Protein AF-A0A7Y0KQ76-F1 (afdb_monomer_lite)

pLDDT: mean 86.51, std 8.0, range [61.44, 97.25]

Structure (mmCIF, N/CA/C/O backbone):
data_AF-A0A7Y0KQ76-F1
#
_entry.id   AF-A0A7Y0KQ76-F1
#
loop_
_atom_site.group_PDB
_atom_site.id
_atom_site.type_symbol
_atom_site.label_atom_id
_atom_site.label_alt_id
_atom_site.label_comp_id
_atom_site.label_asym_id
_atom_site.label_entity_id
_atom_site.label_seq_id
_atom_site.pdbx_PDB_ins_code
_atom_site.Cartn_x
_atom_site.Cartn_y
_atom_site.Cartn_z
_atom_site.occupancy
_atom_site.B_iso_or_equiv
_atom_site.auth_seq_id
_atom_site.auth_comp_id
_atom_site.auth_asym_id
_atom_site.auth_atom_id
_atom_site.pdbx_PDB_model_num
ATOM 1 N N . MET A 1 1 ? 12.929 16.982 -12.309 1.00 63.72 1 MET A N 1
ATOM 2 C CA . MET A 1 1 ? 12.244 16.328 -11.170 1.00 63.72 1 MET A CA 1
ATOM 3 C C . MET A 1 1 ? 11.176 15.333 -11.629 1.00 63.72 1 MET A C 1
ATOM 5 O O . MET A 1 1 ? 11.333 14.151 -11.359 1.00 63.72 1 MET A O 1
ATOM 9 N N . ALA A 1 2 ? 10.163 15.758 -12.399 1.00 79.81 2 ALA A N 1
ATOM 10 C CA . ALA A 1 2 ? 9.040 14.898 -12.811 1.00 79.81 2 ALA A CA 1
ATOM 11 C C . ALA A 1 2 ? 9.429 13.637 -13.617 1.00 79.81 2 ALA A C 1
ATOM 13 O O . ALA A 1 2 ? 8.872 12.570 -13.385 1.00 79.81 2 ALA A O 1
ATOM 14 N N . ALA A 1 3 ? 10.400 13.729 -14.536 1.00 85.88 3 ALA A N 1
ATOM 15 C CA . ALA A 1 3 ? 10.818 12.581 -15.350 1.00 85.88 3 ALA A CA 1
ATOM 16 C C . ALA A 1 3 ? 11.470 11.463 -14.517 1.00 85.88 3 ALA A C 1
ATOM 18 O O . ALA A 1 3 ? 11.111 10.303 -14.681 1.00 85.88 3 ALA A O 1
ATOM 19 N N . ARG A 1 4 ? 12.359 11.827 -13.583 1.00 84.94 4 ARG A N 1
ATOM 20 C CA . ARG A 1 4 ? 13.045 10.878 -12.692 1.00 84.94 4 ARG A CA 1
ATOM 21 C C . ARG A 1 4 ? 12.079 10.219 -11.707 1.00 84.94 4 ARG A C 1
ATOM 23 O O . ARG A 1 4 ? 12.190 9.031 -11.444 1.00 84.94 4 ARG A O 1
ATOM 30 N N . TRP A 1 5 ? 11.109 10.981 -11.201 1.00 81.94 5 TRP A N 1
ATOM 31 C CA . TRP A 1 5 ? 10.039 10.440 -10.361 1.00 81.94 5 TRP A CA 1
ATOM 32 C C . TRP A 1 5 ? 9.173 9.434 -11.125 1.00 81.94 5 TRP A C 1
ATOM 34 O O . TRP A 1 5 ? 8.947 8.324 -10.661 1.00 81.94 5 TRP A O 1
ATOM 44 N N . ARG A 1 6 ? 8.753 9.782 -12.347 1.00 84.69 6 ARG A N 1
ATOM 45 C CA . ARG A 1 6 ? 7.991 8.870 -13.209 1.00 84.69 6 ARG A CA 1
ATOM 46 C C . ARG A 1 6 ? 8.767 7.589 -13.524 1.00 84.69 6 ARG A C 1
ATOM 48 O O . ARG A 1 6 ? 8.184 6.514 -13.492 1.00 84.69 6 ARG A O 1
ATOM 55 N N . GLU A 1 7 ? 10.050 7.704 -13.847 1.00 88.19 7 GLU A N 1
ATOM 56 C CA . GLU A 1 7 ? 10.918 6.556 -14.121 1.00 88.19 7 GLU A CA 1
ATOM 57 C C . GLU A 1 7 ? 11.031 5.634 -12.904 1.00 88.19 7 GLU A C 1
ATOM 59 O O . GLU A 1 7 ? 10.769 4.441 -13.025 1.00 88.19 7 GLU A O 1
ATOM 64 N N . PHE A 1 8 ? 11.298 6.194 -11.720 1.00 86.31 8 PHE A N 1
ATOM 65 C CA . PHE A 1 8 ? 11.289 5.446 -10.463 1.00 86.31 8 PHE A CA 1
ATOM 66 C C . PHE A 1 8 ? 9.974 4.679 -10.264 1.00 86.31 8 PHE A C 1
ATOM 68 O O . PHE A 1 8 ? 9.993 3.483 -9.980 1.00 86.31 8 PHE A O 1
ATOM 75 N N . LEU A 1 9 ? 8.830 5.336 -10.468 1.00 85.25 9 LEU A N 1
ATOM 76 C CA . LEU A 1 9 ? 7.523 4.699 -10.326 1.00 85.25 9 LEU A CA 1
ATOM 77 C C . LEU A 1 9 ? 7.319 3.548 -11.325 1.00 85.25 9 LEU A C 1
ATOM 79 O O . LEU A 1 9 ? 6.837 2.487 -10.939 1.00 85.25 9 LEU A O 1
ATOM 83 N N . LEU A 1 10 ? 7.715 3.717 -12.590 1.00 87.62 10 LEU A N 1
ATOM 84 C CA . LEU A 1 10 ? 7.567 2.678 -13.616 1.00 87.62 10 LEU A CA 1
ATOM 85 C C . LEU A 1 10 ? 8.476 1.469 -13.366 1.00 87.62 10 LEU A C 1
ATOM 87 O O . LEU A 1 10 ? 8.014 0.337 -13.505 1.00 87.62 10 LEU A O 1
ATOM 91 N N . ILE A 1 11 ? 9.723 1.689 -12.943 1.00 91.12 11 ILE A N 1
ATOM 92 C CA . ILE A 1 11 ? 10.650 0.605 -12.587 1.00 91.12 11 ILE A CA 1
ATOM 93 C C . ILE A 1 11 ? 10.108 -0.189 -11.391 1.00 91.12 11 ILE A C 1
ATOM 95 O O . ILE A 1 11 ? 10.152 -1.416 -11.392 1.00 91.12 11 ILE A O 1
ATOM 99 N N . ASN A 1 12 ? 9.524 0.483 -10.395 1.00 88.81 12 ASN A N 1
ATOM 100 C CA . ASN A 1 12 ? 8.912 -0.197 -9.250 1.00 88.81 12 ASN A CA 1
ATOM 101 C C . ASN A 1 12 ? 7.561 -0.863 -9.570 1.00 88.81 12 ASN A C 1
ATOM 103 O O . ASN A 1 12 ? 7.126 -1.749 -8.840 1.00 88.81 12 ASN A O 1
ATOM 107 N N . LEU A 1 13 ? 6.883 -0.462 -10.647 1.00 88.50 13 LEU A N 1
ATOM 108 C CA . LEU A 1 13 ? 5.581 -1.020 -11.017 1.00 88.50 13 LEU A CA 1
ATOM 109 C C . LEU A 1 13 ? 5.686 -2.193 -12.001 1.00 88.50 13 LEU A C 1
ATOM 111 O O . LEU A 1 13 ? 4.933 -3.167 -11.913 1.00 88.50 13 LEU A O 1
ATOM 115 N N . LEU A 1 14 ? 6.561 -2.053 -12.992 1.00 91.31 14 LEU A N 1
ATOM 116 C CA . LEU A 1 14 ? 6.719 -2.983 -14.109 1.00 91.31 14 LEU A CA 1
ATOM 117 C C . LEU A 1 14 ? 8.062 -3.696 -14.027 1.00 91.31 14 LEU A C 1
ATOM 119 O O . LEU A 1 14 ? 8.124 -4.916 -14.174 1.00 91.31 14 LEU A O 1
ATOM 123 N N . GLY A 1 15 ? 9.110 -2.936 -13.738 1.00 93.12 15 GLY A N 1
ATOM 124 C CA . GLY A 1 15 ? 10.482 -3.398 -13.817 1.00 93.12 15 GLY A CA 1
ATOM 125 C C . GLY A 1 15 ? 11.274 -2.694 -14.908 1.00 93.12 15 GLY A C 1
ATOM 126 O O . GLY A 1 15 ? 10.771 -1.827 -15.622 1.00 93.12 15 GLY A O 1
ATOM 127 N N . ASP A 1 16 ? 12.523 -3.111 -15.033 1.00 93.94 16 ASP A N 1
ATOM 128 C CA . ASP A 1 16 ? 13.430 -2.769 -16.123 1.00 93.94 16 ASP A CA 1
ATOM 129 C C . ASP A 1 16 ? 14.192 -4.029 -16.565 1.00 93.94 16 ASP A C 1
ATOM 131 O O . ASP A 1 16 ? 13.904 -5.143 -16.125 1.00 93.94 16 ASP A O 1
ATOM 135 N N . THR A 1 17 ? 15.184 -3.872 -17.441 1.00 91.44 17 THR A N 1
ATOM 136 C CA . THR A 1 17 ? 15.997 -4.989 -17.941 1.00 91.44 17 THR A CA 1
ATOM 137 C C . THR A 1 17 ? 16.773 -5.741 -16.854 1.00 91.44 17 THR A C 1
ATOM 139 O O . THR A 1 17 ? 17.165 -6.880 -17.084 1.00 91.44 17 THR A O 1
ATOM 142 N N . GLY A 1 18 ? 17.024 -5.128 -15.692 1.00 91.00 18 GLY A N 1
ATOM 143 C CA . GLY A 1 18 ? 17.720 -5.752 -14.562 1.00 91.00 18 GLY A CA 1
ATOM 144 C C . GLY A 1 18 ? 16.791 -6.212 -13.435 1.00 91.00 18 GLY A C 1
ATOM 145 O O . GLY A 1 18 ? 17.204 -6.994 -12.580 1.00 91.00 18 GLY A O 1
ATOM 146 N N . ASN A 1 19 ? 15.542 -5.748 -13.422 1.00 89.75 19 ASN A N 1
ATOM 147 C CA . ASN A 1 19 ? 14.608 -5.937 -12.322 1.00 89.75 19 ASN A CA 1
ATOM 148 C C . ASN A 1 19 ? 13.228 -6.327 -12.843 1.00 89.75 19 ASN A C 1
ATOM 150 O O . ASN A 1 19 ? 12.436 -5.470 -13.214 1.00 89.75 19 ASN A O 1
ATOM 154 N N . ALA A 1 20 ? 12.891 -7.615 -12.776 1.00 94.94 20 ALA A N 1
ATOM 155 C CA . ALA A 1 20 ? 11.558 -8.126 -13.102 1.00 94.94 20 ALA A CA 1
ATOM 156 C C . ALA A 1 20 ? 10.546 -7.828 -11.975 1.00 94.94 20 ALA A C 1
ATOM 158 O O . ALA A 1 20 ? 10.100 -8.721 -11.250 1.00 94.94 20 ALA A O 1
ATOM 159 N N . MET A 1 21 ? 10.245 -6.546 -11.750 1.00 94.38 21 MET A N 1
ATOM 160 C CA . MET A 1 21 ? 9.474 -6.114 -10.584 1.00 94.38 21 MET A CA 1
ATOM 161 C C . MET A 1 21 ? 8.031 -6.623 -10.616 1.00 94.38 21 MET A C 1
ATOM 163 O O . MET A 1 21 ? 7.527 -7.083 -9.593 1.00 94.38 21 MET A O 1
ATOM 167 N N . LEU A 1 22 ? 7.390 -6.634 -11.789 1.00 93.75 22 LEU A N 1
ATOM 168 C CA . LEU A 1 22 ? 6.049 -7.197 -11.935 1.00 93.75 22 LEU A CA 1
ATOM 169 C C . LEU A 1 22 ? 5.999 -8.674 -11.522 1.00 93.75 22 LEU A C 1
ATOM 171 O O . LEU A 1 22 ? 5.132 -9.053 -10.736 1.00 93.75 22 LEU A O 1
ATOM 175 N N . ASP A 1 23 ? 6.945 -9.487 -11.996 1.00 95.50 23 ASP A N 1
ATOM 176 C CA . ASP A 1 23 ? 7.008 -10.916 -11.673 1.00 95.50 23 ASP A CA 1
ATOM 177 C C . ASP A 1 23 ? 7.274 -11.147 -10.186 1.00 95.50 23 ASP A C 1
ATOM 179 O O . ASP A 1 23 ? 6.688 -12.043 -9.573 1.00 95.50 23 ASP A O 1
ATOM 183 N N . ARG A 1 24 ? 8.116 -10.307 -9.573 1.00 95.38 24 ARG A N 1
ATOM 184 C CA . ARG A 1 24 ? 8.366 -10.322 -8.127 1.00 95.38 24 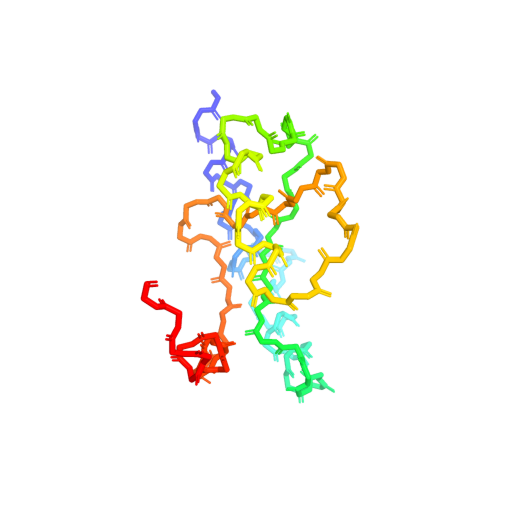ARG A CA 1
ATOM 185 C C . ARG A 1 24 ? 7.102 -10.010 -7.336 1.00 95.38 24 ARG A C 1
ATOM 187 O O . ARG A 1 24 ? 6.772 -10.772 -6.431 1.00 95.38 24 ARG A O 1
ATOM 194 N N . ILE A 1 25 ? 6.381 -8.944 -7.691 1.00 94.56 25 ILE A N 1
ATOM 195 C CA . ILE A 1 25 ? 5.141 -8.549 -7.010 1.00 94.56 25 ILE A CA 1
ATOM 196 C C . ILE A 1 25 ? 4.072 -9.627 -7.189 1.00 94.56 25 ILE A C 1
ATOM 198 O O . ILE A 1 25 ? 3.452 -10.040 -6.211 1.00 94.56 25 ILE A O 1
ATOM 202 N N . ALA A 1 26 ? 3.882 -10.129 -8.410 1.00 94.00 26 ALA A N 1
ATOM 203 C CA . ALA A 1 26 ? 2.927 -11.196 -8.686 1.00 94.00 26 ALA A CA 1
ATOM 204 C C . ALA A 1 26 ? 3.262 -12.461 -7.887 1.00 94.00 26 ALA A C 1
ATOM 206 O O . ALA A 1 26 ? 2.393 -13.021 -7.224 1.00 94.00 26 ALA A O 1
ATOM 207 N N . SER A 1 27 ? 4.531 -12.874 -7.876 1.00 95.94 27 SER A N 1
ATOM 208 C CA . SER A 1 27 ? 4.973 -14.046 -7.120 1.00 95.94 27 SER A CA 1
ATOM 209 C C . SER A 1 27 ? 4.854 -13.853 -5.606 1.00 95.94 27 SER A C 1
ATOM 211 O O . SER A 1 27 ? 4.551 -14.803 -4.887 1.00 95.94 27 SER A O 1
ATOM 213 N N . PHE A 1 28 ? 5.107 -12.640 -5.106 1.00 95.81 28 PHE A N 1
ATOM 214 C CA . PHE A 1 28 ? 4.923 -12.288 -3.700 1.00 95.81 28 PHE A CA 1
ATOM 215 C C . PHE A 1 28 ? 3.451 -12.371 -3.313 1.00 95.81 28 PHE A C 1
ATOM 217 O O . PHE A 1 28 ? 3.123 -13.052 -2.347 1.00 95.81 28 PHE A O 1
ATOM 224 N N . LEU A 1 29 ? 2.564 -11.756 -4.097 1.00 94.69 29 LEU A N 1
ATOM 225 C CA . LEU A 1 29 ? 1.130 -11.864 -3.878 1.00 94.69 29 LEU A CA 1
ATOM 226 C C . LEU A 1 29 ? 0.728 -13.342 -3.924 1.00 94.69 29 LEU A C 1
ATOM 228 O O . LEU A 1 29 ? 0.215 -13.852 -2.942 1.00 94.69 29 LEU A O 1
ATOM 232 N N . LEU A 1 30 ? 1.043 -14.113 -4.962 1.00 94.56 30 LEU A N 1
ATOM 233 C CA . LEU A 1 30 ? 0.664 -15.537 -5.016 1.00 94.56 30 LEU A CA 1
ATOM 234 C C . LEU A 1 30 ? 1.057 -16.354 -3.767 1.00 94.56 30 LEU A C 1
ATOM 236 O O . LEU A 1 30 ? 0.331 -17.278 -3.411 1.00 94.56 30 LEU A O 1
ATOM 240 N N . ARG A 1 31 ? 2.151 -15.995 -3.083 1.00 97.25 31 ARG A N 1
ATOM 241 C CA . ARG A 1 31 ? 2.603 -16.640 -1.839 1.00 97.25 31 ARG A CA 1
ATOM 242 C C . ARG A 1 31 ? 1.995 -16.077 -0.547 1.00 97.25 31 ARG A C 1
ATOM 244 O O . ARG A 1 31 ? 2.015 -16.783 0.453 1.00 97.25 31 ARG A O 1
ATOM 251 N N . ASN A 1 32 ? 1.466 -14.855 -0.557 1.00 96.56 32 ASN A N 1
ATOM 252 C CA . ASN A 1 32 ? 0.938 -14.161 0.624 1.00 96.56 32 ASN A CA 1
ATOM 253 C C . ASN A 1 32 ? -0.526 -13.765 0.382 1.00 96.56 32 ASN A C 1
ATOM 255 O O . ASN A 1 32 ? -0.829 -12.673 -0.112 1.00 96.56 32 ASN A O 1
ATOM 259 N N . SER A 1 3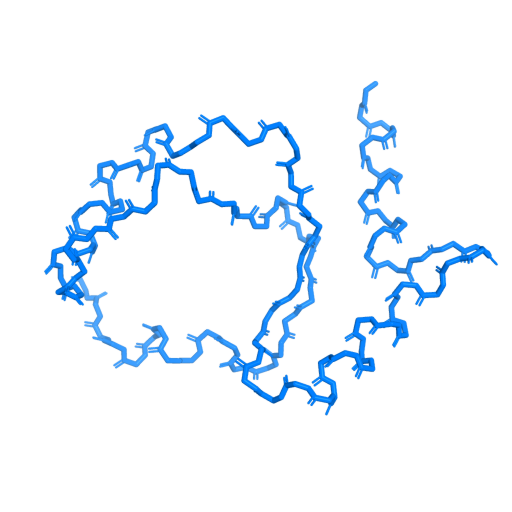3 ? -1.451 -14.694 0.642 1.00 90.94 33 SER A N 1
ATOM 260 C CA . SER A 1 33 ? -2.891 -14.518 0.382 1.00 90.94 33 SER A CA 1
ATOM 261 C C . SER A 1 33 ? -3.556 -13.449 1.251 1.00 90.94 33 SER A C 1
ATOM 263 O O . SER A 1 33 ? -4.577 -12.899 0.855 1.00 90.94 33 SER A O 1
ATOM 265 N N . ASP A 1 34 ? -2.970 -13.158 2.406 1.00 92.81 34 ASP A N 1
ATOM 266 C CA . ASP A 1 34 ? -3.363 -12.118 3.357 1.00 92.81 34 ASP A CA 1
ATOM 267 C C . ASP A 1 34 ? -2.994 -10.701 2.889 1.00 92.81 34 ASP A C 1
ATOM 269 O O . ASP A 1 34 ? -3.620 -9.726 3.304 1.00 92.81 34 ASP A O 1
ATOM 273 N N . VAL A 1 35 ? -2.029 -10.565 1.974 1.00 94.25 35 VAL A N 1
ATOM 274 C CA . VAL A 1 35 ? -1.660 -9.264 1.409 1.00 94.25 35 VAL A CA 1
ATOM 275 C C . VAL A 1 35 ? -2.572 -8.905 0.237 1.00 94.25 35 VAL A C 1
ATOM 277 O O . VAL A 1 35 ? -2.587 -9.571 -0.805 1.00 94.25 35 VAL A O 1
ATOM 280 N N . GLY A 1 36 ? -3.314 -7.805 0.392 1.00 92.62 36 GLY A N 1
ATOM 281 C CA . GLY A 1 36 ? -4.232 -7.284 -0.623 1.00 92.62 36 GLY A CA 1
ATOM 282 C C . GLY A 1 36 ? -3.600 -6.317 -1.631 1.00 92.62 36 GLY A C 1
ATOM 283 O O . GLY A 1 36 ? -4.061 -6.255 -2.771 1.00 92.62 36 GLY A O 1
ATOM 284 N N . MET A 1 37 ? -2.557 -5.573 -1.248 1.00 92.62 37 MET A N 1
ATOM 285 C CA . MET A 1 37 ? -1.970 -4.509 -2.071 1.00 92.62 37 MET A CA 1
ATOM 286 C C . MET A 1 37 ? -0.464 -4.349 -1.823 1.00 92.62 37 MET A C 1
ATOM 288 O O . MET A 1 37 ? 0.002 -4.521 -0.703 1.00 92.62 37 MET A O 1
ATOM 292 N N . VAL A 1 38 ? 0.281 -3.993 -2.872 1.00 93.00 38 VAL A N 1
ATOM 293 C CA . VAL A 1 38 ? 1.707 -3.634 -2.845 1.00 93.00 38 VAL A CA 1
ATOM 294 C C . VAL A 1 38 ? 1.903 -2.327 -3.613 1.00 93.00 38 VAL A C 1
ATOM 296 O O . VAL A 1 38 ? 1.348 -2.155 -4.701 1.00 93.00 38 VAL A O 1
ATOM 299 N N . PHE A 1 39 ? 2.700 -1.414 -3.066 1.00 90.38 39 PHE A N 1
ATOM 300 C CA . PHE A 1 39 ? 3.046 -0.128 -3.672 1.00 90.38 39 PHE A CA 1
ATOM 301 C C . PHE A 1 39 ? 4.473 0.278 -3.257 1.00 90.38 39 PHE A C 1
ATOM 303 O O . PHE A 1 39 ? 4.961 -0.216 -2.238 1.00 90.38 39 PHE A O 1
ATOM 310 N N . PRO A 1 40 ? 5.172 1.118 -4.043 1.00 85.62 40 PRO A N 1
ATOM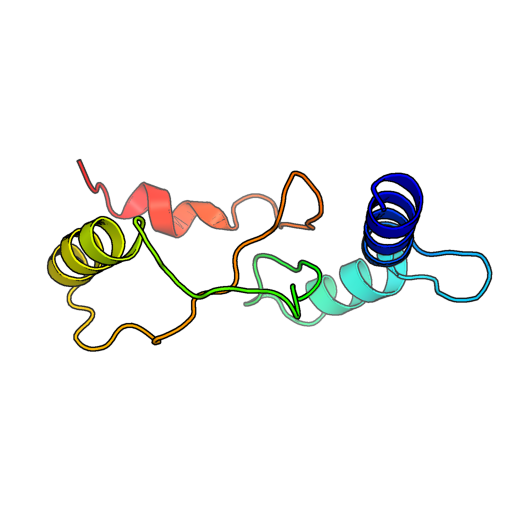 311 C CA . PRO A 1 40 ? 6.491 1.610 -3.673 1.00 85.62 40 PRO A CA 1
ATOM 312 C C . PRO A 1 40 ? 6.393 2.565 -2.482 1.00 85.62 40 PRO A C 1
ATOM 314 O O . PRO A 1 40 ? 5.529 3.439 -2.454 1.00 85.62 40 PRO A O 1
ATOM 317 N N . GLU A 1 41 ? 7.303 2.407 -1.526 1.00 80.94 41 GLU A N 1
ATOM 318 C CA . GLU A 1 41 ? 7.419 3.306 -0.381 1.00 80.94 41 GLU A CA 1
ATOM 319 C C . GLU A 1 41 ? 7.810 4.718 -0.841 1.00 80.94 41 GLU A C 1
ATOM 321 O O . GLU A 1 41 ? 8.762 4.900 -1.606 1.00 80.94 41 GLU A O 1
ATOM 326 N N . ASP A 1 42 ? 7.079 5.726 -0.365 1.00 78.25 42 ASP A N 1
ATOM 327 C CA . ASP A 1 42 ? 7.484 7.124 -0.489 1.00 78.25 42 ASP A CA 1
ATOM 328 C C . ASP A 1 42 ? 8.402 7.527 0.674 1.00 78.25 42 ASP A C 1
ATOM 330 O O . ASP A 1 42 ? 7.944 7.752 1.793 1.00 78.25 42 ASP A O 1
ATOM 334 N N . THR A 1 43 ? 9.704 7.651 0.402 1.00 70.88 43 THR A N 1
ATOM 335 C CA . THR A 1 43 ? 10.705 8.113 1.382 1.00 70.88 43 THR A CA 1
ATOM 336 C C . THR A 1 43 ? 10.549 9.590 1.758 1.00 70.88 43 THR A C 1
ATOM 338 O O . THR A 1 43 ? 11.237 10.070 2.654 1.00 70.88 43 THR A O 1
ATOM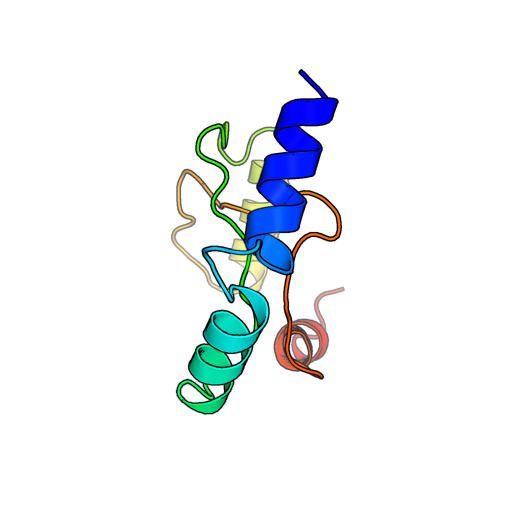 341 N N . GLY A 1 44 ? 9.713 10.336 1.031 1.00 71.56 44 GLY A N 1
ATOM 342 C CA . GLY A 1 44 ? 9.367 11.726 1.306 1.00 71.56 44 GLY A CA 1
ATOM 343 C C . GLY A 1 44 ? 8.014 11.893 1.994 1.00 71.56 44 GLY A C 1
ATOM 344 O O . GLY A 1 44 ? 7.502 13.010 1.993 1.00 71.56 44 GLY A O 1
ATOM 345 N N . CYS A 1 45 ? 7.421 10.822 2.539 1.00 71.88 45 CYS A N 1
ATOM 346 C CA . CYS A 1 45 ? 6.136 10.893 3.227 1.00 71.88 45 CYS A CA 1
ATOM 347 C C . CYS A 1 45 ? 6.195 11.935 4.358 1.00 71.88 45 CYS A C 1
ATOM 349 O O . CYS A 1 45 ? 6.873 11.743 5.360 1.00 71.88 45 CYS A O 1
ATOM 351 N N . LEU A 1 46 ? 5.479 13.052 4.199 1.00 65.56 46 LEU A N 1
ATOM 352 C CA . LEU A 1 46 ? 5.435 14.147 5.181 1.00 65.56 46 LEU A CA 1
ATOM 353 C C . LEU A 1 46 ? 4.441 13.876 6.332 1.00 65.56 46 LEU A C 1
ATOM 355 O O . LEU A 1 46 ? 4.003 14.807 7.005 1.00 65.56 46 LEU A O 1
ATOM 359 N N . GLY A 1 47 ? 4.067 12.611 6.541 1.00 64.94 47 GLY A N 1
ATOM 360 C CA . GLY A 1 47 ? 3.038 12.194 7.488 1.00 64.94 47 GLY A CA 1
ATOM 361 C C . GLY A 1 47 ? 1.607 12.517 7.051 1.00 64.94 47 GLY A C 1
ATOM 362 O O . GLY A 1 47 ? 1.350 13.072 5.979 1.00 64.94 47 GLY A O 1
ATOM 363 N N . SER A 1 48 ? 0.643 12.133 7.895 1.00 61.44 48 SER A N 1
ATOM 364 C CA . SER A 1 48 ? -0.751 12.551 7.716 1.00 61.44 48 SER A CA 1
ATOM 365 C C . SER A 1 48 ? -0.852 14.011 8.151 1.00 61.44 48 SER A C 1
ATOM 367 O O . SER A 1 48 ? -0.922 14.283 9.341 1.00 61.44 48 SER A O 1
ATOM 369 N N . THR A 1 49 ? -0.787 14.952 7.209 1.00 75.00 49 THR A N 1
ATOM 370 C CA . THR A 1 49 ? -0.965 16.386 7.481 1.00 75.00 49 THR A CA 1
ATOM 371 C C . THR A 1 49 ? -2.456 16.691 7.666 1.00 75.00 49 THR A C 1
ATOM 373 O O . THR A 1 49 ? -3.063 16.257 8.643 1.00 75.00 49 THR A O 1
ATOM 376 N N . ASP A 1 50 ? -3.102 17.331 6.695 1.00 77.75 50 ASP A N 1
ATOM 377 C CA . ASP A 1 50 ? -4.527 17.687 6.745 1.00 77.75 50 ASP A CA 1
ATOM 378 C C . ASP A 1 50 ? -5.441 16.449 6.836 1.00 77.75 50 ASP A C 1
ATOM 380 O O . ASP A 1 50 ? -6.563 16.517 7.334 1.00 77.75 50 ASP A O 1
ATOM 384 N N . ASN A 1 51 ? -4.942 15.280 6.420 1.00 82.44 51 ASN A N 1
ATOM 385 C CA . ASN A 1 51 ? -5.667 14.012 6.500 1.00 82.44 51 ASN A CA 1
ATOM 386 C C . ASN A 1 51 ? -5.723 13.422 7.921 1.00 82.44 51 ASN A C 1
ATOM 388 O O . ASN A 1 51 ? -6.484 12.479 8.143 1.00 82.44 51 ASN A O 1
ATOM 392 N N . ARG A 1 52 ? -4.942 13.935 8.887 1.00 86.00 52 ARG A N 1
ATOM 393 C CA . ARG A 1 52 ? -4.903 13.383 10.253 1.00 86.00 52 ARG A CA 1
ATOM 394 C C . ARG A 1 52 ? -6.251 13.482 10.947 1.00 86.00 52 ARG A C 1
ATOM 396 O O . ARG A 1 52 ? -6.692 12.505 11.540 1.00 86.00 52 ARG A O 1
ATOM 403 N N . THR A 1 53 ? -6.922 14.625 10.834 1.00 87.62 53 THR A N 1
ATOM 404 C CA . THR A 1 53 ? -8.218 14.846 11.489 1.00 87.62 53 THR A CA 1
ATOM 405 C C . THR A 1 53 ? -9.284 13.879 10.973 1.00 87.62 53 THR A C 1
ATOM 407 O O . THR A 1 53 ? -10.028 13.298 11.763 1.00 87.62 53 THR A O 1
ATOM 410 N N . GLU A 1 54 ? -9.330 13.629 9.662 1.00 87.69 54 GLU A N 1
ATOM 411 C CA . GLU A 1 54 ? -10.254 12.637 9.100 1.00 87.69 54 GLU A CA 1
ATOM 412 C C . GLU A 1 54 ? -9.859 11.203 9.464 1.00 87.69 54 GLU A C 1
ATOM 414 O O . GLU A 1 54 ? -10.734 10.382 9.751 1.00 87.69 54 GLU A O 1
ATOM 419 N N . ALA A 1 55 ? -8.558 10.902 9.513 1.00 88.44 55 ALA A N 1
ATOM 420 C CA . ALA A 1 55 ? -8.070 9.605 9.967 1.00 88.44 55 ALA A CA 1
ATOM 421 C C . ALA A 1 55 ? -8.481 9.332 11.422 1.00 88.44 55 ALA A C 1
ATOM 423 O O . ALA A 1 55 ? -8.963 8.242 11.719 1.00 88.44 55 ALA A O 1
ATOM 424 N N . GLU A 1 56 ? -8.365 10.317 12.315 1.00 89.38 56 GLU A N 1
ATOM 425 C CA . GLU A 1 56 ? -8.788 10.218 13.719 1.00 89.38 56 GLU A CA 1
ATOM 426 C C . GLU A 1 56 ? -10.304 10.026 13.843 1.00 89.38 56 GLU A C 1
ATOM 428 O O . GLU A 1 56 ? -10.765 9.158 14.587 1.00 89.38 56 GLU A O 1
ATOM 433 N N . ARG A 1 57 ? -11.097 10.760 13.053 1.00 89.00 57 ARG A N 1
ATOM 434 C CA . ARG A 1 57 ? -12.556 10.591 13.011 1.00 89.00 57 ARG A CA 1
ATOM 435 C C . ARG A 1 57 ? -12.957 9.183 12.567 1.00 89.00 57 ARG A C 1
ATOM 437 O O . ARG A 1 57 ? -13.891 8.603 13.123 1.00 89.00 57 ARG A O 1
ATOM 444 N N . LEU A 1 58 ? -12.270 8.636 11.565 1.00 89.00 58 LEU A N 1
ATOM 445 C CA . LEU A 1 58 ? -12.505 7.279 11.082 1.00 89.00 58 LEU A CA 1
ATOM 446 C C . LEU A 1 58 ? -12.030 6.227 12.092 1.00 89.00 58 LEU A C 1
ATOM 448 O O . LEU A 1 58 ? -12.738 5.251 12.322 1.00 89.00 58 LEU A O 1
ATOM 452 N N . ALA A 1 59 ? -10.882 6.444 12.734 1.00 90.75 59 ALA A N 1
ATOM 453 C CA . ALA A 1 59 ? -10.333 5.559 13.756 1.00 90.75 59 ALA A CA 1
ATOM 454 C C . ALA A 1 59 ? -11.306 5.365 14.925 1.00 90.75 59 ALA A C 1
ATOM 456 O O . ALA A 1 59 ? -11.527 4.234 15.348 1.00 90.75 59 ALA A O 1
ATOM 457 N N . LEU A 1 60 ? -11.975 6.439 15.362 1.00 89.69 60 LEU A N 1
ATOM 458 C CA . LEU A 1 60 ? -13.027 6.366 16.380 1.00 89.69 60 LEU A CA 1
ATOM 459 C C . LEU A 1 60 ? -14.202 5.474 15.956 1.00 89.69 60 LEU A C 1
ATOM 461 O O . LEU A 1 60 ? -14.702 4.700 16.766 1.00 89.69 60 LEU A O 1
ATOM 465 N N . LYS A 1 61 ? -14.637 5.544 14.689 1.00 89.06 61 LYS A N 1
ATOM 466 C CA . LYS A 1 61 ? -15.703 4.668 14.165 1.00 89.06 61 LYS A CA 1
ATOM 467 C C . LYS A 1 61 ? -15.272 3.198 14.077 1.00 89.06 61 LYS A C 1
ATOM 469 O O . LYS A 1 61 ? -16.130 2.321 14.073 1.00 89.06 61 LYS A O 1
ATOM 474 N N . LEU A 1 62 ? -13.968 2.944 13.975 1.00 89.62 62 LEU A N 1
ATOM 475 C CA . LEU A 1 62 ? -13.368 1.619 13.807 1.00 89.62 62 LEU A CA 1
ATOM 476 C C . LEU A 1 62 ? -12.808 1.021 15.104 1.00 89.62 62 LEU A C 1
ATOM 478 O O . LEU A 1 62 ? -12.189 -0.038 15.047 1.00 89.62 62 LEU A O 1
ATOM 482 N N . ASP A 1 63 ? -12.993 1.690 16.246 1.00 90.38 63 ASP A N 1
ATOM 483 C CA . ASP A 1 63 ? -12.399 1.311 17.538 1.00 90.38 63 ASP A CA 1
ATOM 484 C C . ASP A 1 63 ? -10.857 1.177 17.489 1.00 90.38 63 ASP A C 1
ATOM 486 O O . ASP A 1 63 ? -10.231 0.368 18.174 1.00 90.38 63 ASP A O 1
ATOM 490 N N . ILE A 1 64 ? -10.211 1.993 16.647 1.00 91.62 64 ILE A N 1
ATOM 491 C CA . ILE A 1 64 ? -8.752 2.072 16.528 1.00 91.62 64 ILE A CA 1
ATOM 492 C C . ILE A 1 64 ? -8.251 3.151 17.488 1.00 91.62 64 ILE A C 1
ATOM 494 O O . ILE A 1 64 ? -8.456 4.345 17.280 1.00 91.62 64 ILE A O 1
ATOM 498 N N . THR A 1 65 ? -7.549 2.733 18.539 1.00 88.69 65 THR A N 1
ATOM 499 C CA . THR A 1 65 ? -7.108 3.625 19.627 1.00 88.69 65 THR A CA 1
ATOM 500 C C . THR A 1 65 ? -5.784 4.335 19.360 1.00 88.69 65 THR A C 1
ATOM 502 O O . THR A 1 65 ? -5.480 5.337 20.006 1.00 88.69 65 THR A O 1
ATOM 505 N N . LYS A 1 66 ? -4.979 3.834 18.418 1.00 88.00 66 LYS A N 1
ATOM 506 C CA . LYS A 1 66 ? -3.679 4.413 18.077 1.00 88.00 66 LYS A CA 1
ATOM 507 C C . LYS A 1 66 ? -3.458 4.387 16.574 1.00 88.00 66 LYS A C 1
ATOM 509 O O . LYS A 1 66 ? -3.280 3.322 15.986 1.00 88.00 66 LYS A O 1
ATOM 514 N N . LEU A 1 67 ? -3.419 5.572 15.977 1.00 85.44 67 LEU A N 1
ATOM 515 C CA . LEU A 1 67 ? -2.958 5.748 14.608 1.00 85.44 67 LEU A CA 1
ATOM 516 C C . LEU A 1 67 ? -1.431 5.875 14.586 1.00 85.44 67 LEU A C 1
ATOM 518 O O . LEU A 1 67 ? -0.854 6.464 15.504 1.00 85.44 67 LEU A O 1
ATOM 522 N N . PRO A 1 68 ? -0.758 5.333 13.562 1.00 84.50 68 PRO A N 1
ATOM 523 C CA . PRO A 1 68 ? 0.643 5.650 13.335 1.00 84.50 68 PRO A CA 1
ATOM 524 C C . PRO A 1 68 ? 0.786 7.143 13.002 1.00 84.50 68 PRO A C 1
ATOM 526 O O . PRO A 1 68 ? -0.114 7.754 12.425 1.00 84.50 68 PRO A O 1
ATOM 529 N N . GLU A 1 69 ? 1.917 7.740 13.379 1.00 81.00 69 GLU A N 1
ATOM 530 C CA . GLU A 1 69 ? 2.216 9.152 13.083 1.00 81.00 69 GLU A CA 1
ATOM 531 C C . GLU A 1 69 ? 2.262 9.410 11.572 1.00 81.00 69 GLU A C 1
ATOM 533 O O . GLU A 1 69 ? 1.750 10.414 11.076 1.00 81.00 69 GLU A O 1
ATOM 538 N N . GLU A 1 70 ? 2.769 8.431 10.827 1.00 80.12 70 GLU A N 1
ATOM 539 C CA . GLU A 1 70 ? 2.894 8.482 9.381 1.00 80.12 70 GLU A CA 1
ATOM 540 C C . GLU A 1 70 ? 2.185 7.271 8.773 1.00 80.12 70 GLU A C 1
ATOM 542 O O . GLU A 1 70 ? 2.446 6.123 9.141 1.00 80.12 70 GLU A O 1
ATOM 547 N N . ILE A 1 71 ? 1.258 7.529 7.848 1.00 78.12 71 ILE A N 1
ATOM 548 C CA . ILE A 1 71 ? 0.616 6.492 7.039 1.00 78.12 71 ILE A CA 1
ATOM 549 C C . ILE A 1 71 ? 1.103 6.700 5.617 1.00 78.12 71 ILE A C 1
ATOM 551 O O . ILE A 1 71 ? 0.819 7.730 5.005 1.00 78.12 71 ILE A O 1
ATOM 555 N N . ASN A 1 72 ? 1.834 5.719 5.096 1.00 80.38 72 ASN A N 1
ATOM 556 C CA . ASN A 1 72 ? 2.249 5.745 3.706 1.00 80.38 72 ASN A CA 1
ATOM 557 C C . ASN A 1 72 ? 1.087 5.276 2.826 1.00 80.38 72 ASN A C 1
ATOM 559 O O . ASN A 1 72 ? 0.543 4.189 3.033 1.00 80.38 72 ASN A O 1
ATOM 563 N N . PHE A 1 73 ? 0.705 6.100 1.857 1.00 82.31 73 PHE A N 1
ATOM 564 C CA . PHE A 1 73 ? -0.359 5.792 0.910 1.00 82.31 73 PHE A CA 1
ATOM 565 C C . PHE A 1 73 ? 0.224 5.629 -0.495 1.00 82.31 73 PHE A C 1
ATOM 567 O O . PHE A 1 73 ? 1.192 6.310 -0.838 1.00 82.31 73 PHE A O 1
ATOM 574 N N . PRO A 1 74 ? -0.381 4.789 -1.353 1.00 83.69 74 PRO A N 1
ATOM 575 C CA . PRO A 1 74 ? 0.008 4.721 -2.753 1.00 83.69 74 PRO A CA 1
ATOM 576 C C . PRO A 1 74 ? -0.087 6.098 -3.419 1.00 83.69 74 PRO A C 1
ATOM 578 O O . PRO A 1 74 ? -1.160 6.700 -3.486 1.00 83.69 74 PRO A O 1
ATOM 581 N N . VAL A 1 75 ? 1.031 6.593 -3.950 1.00 77.12 75 VAL A N 1
ATOM 582 C CA . VAL A 1 75 ? 1.063 7.873 -4.664 1.00 77.12 75 VAL A CA 1
ATOM 583 C C . VAL A 1 75 ? 0.699 7.649 -6.136 1.00 77.12 75 VAL A C 1
ATOM 585 O O . VAL A 1 75 ? 1.423 6.999 -6.894 1.00 77.12 75 VAL A O 1
ATOM 588 N N . GLY A 1 76 ? -0.439 8.205 -6.562 1.00 75.44 76 GLY A N 1
ATOM 589 C CA . GLY A 1 76 ? -0.963 8.055 -7.924 1.00 75.44 76 GLY A CA 1
ATOM 590 C C . GLY A 1 76 ? -1.525 6.654 -8.207 1.00 75.44 76 GLY A C 1
ATOM 591 O O . GLY A 1 76 ? -2.069 5.996 -7.329 1.00 75.44 76 GLY A O 1
ATOM 592 N N . THR A 1 77 ? -1.406 6.175 -9.449 1.00 72.31 77 THR A N 1
ATOM 593 C CA . THR A 1 77 ? -1.906 4.847 -9.874 1.00 72.31 77 THR A CA 1
ATOM 594 C C . THR A 1 77 ? -0.845 3.744 -9.782 1.00 72.31 77 THR A C 1
ATOM 596 O O . THR A 1 77 ? -0.915 2.739 -10.490 1.00 72.31 77 THR A O 1
ATOM 599 N N . MET A 1 78 ? 0.189 3.943 -8.966 1.00 84.00 78 MET A N 1
ATOM 600 C CA . MET A 1 78 ? 1.400 3.119 -8.968 1.00 84.00 78 MET A CA 1
ATOM 601 C C . MET A 1 78 ? 1.350 2.045 -7.884 1.00 84.00 78 MET A C 1
ATOM 603 O O . MET A 1 78 ? 2.191 1.993 -6.996 1.00 84.00 78 MET A O 1
ATOM 607 N N . PHE A 1 79 ? 0.349 1.173 -7.959 1.00 90.25 79 PHE A N 1
ATOM 608 C CA . PHE A 1 79 ? 0.196 0.040 -7.051 1.00 90.25 79 PHE A CA 1
ATOM 609 C C . PHE A 1 79 ? -0.258 -1.222 -7.791 1.00 90.25 79 PHE A C 1
ATOM 611 O O . PHE A 1 79 ? -0.675 -1.202 -8.956 1.00 90.25 79 PHE A O 1
ATOM 618 N N . ARG A 1 80 ? -0.167 -2.356 -7.100 1.00 90.88 80 ARG A N 1
ATOM 619 C CA . ARG A 1 80 ? -0.775 -3.628 -7.489 1.00 90.88 80 ARG A CA 1
ATOM 620 C C . ARG A 1 80 ? -1.687 -4.067 -6.367 1.00 90.88 80 ARG A C 1
ATOM 622 O O . ARG A 1 80 ? -1.239 -4.213 -5.238 1.00 90.88 80 ARG A O 1
ATOM 629 N N . ALA A 1 81 ? -2.953 -4.283 -6.687 1.00 92.31 81 ALA A N 1
ATOM 630 C CA . ALA A 1 81 ? -3.936 -4.773 -5.740 1.00 92.31 81 ALA A CA 1
ATOM 631 C C . ALA A 1 81 ? -4.592 -6.034 -6.284 1.00 92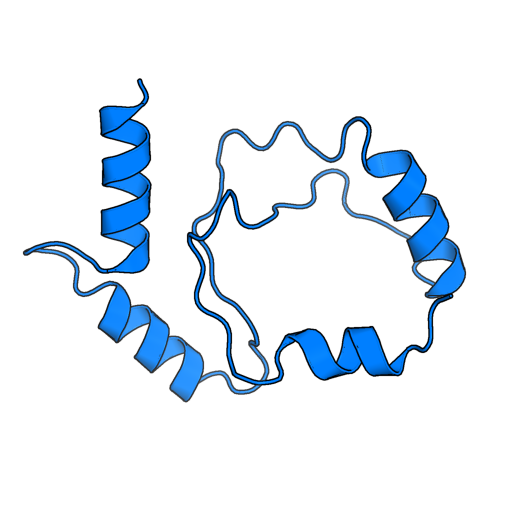.31 81 ALA A C 1
ATOM 633 O O . ALA A 1 81 ? -4.769 -6.188 -7.495 1.00 92.31 81 ALA A O 1
ATOM 634 N N . ARG A 1 82 ? -4.976 -6.929 -5.381 1.00 91.75 82 ARG A N 1
ATOM 635 C CA . ARG A 1 82 ? -5.865 -8.030 -5.723 1.00 91.75 82 ARG A CA 1
ATOM 636 C C . ARG A 1 82 ? -7.259 -7.511 -6.002 1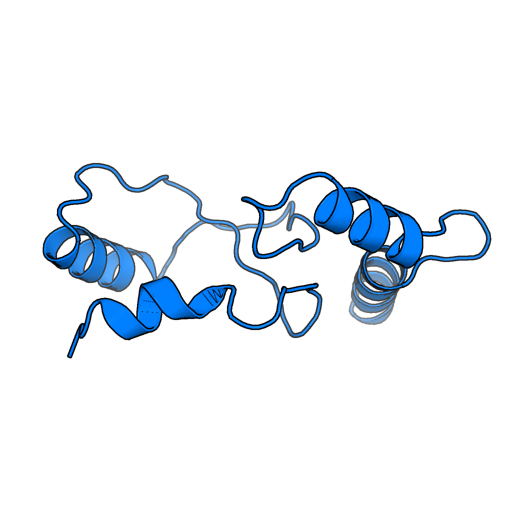.00 91.75 82 ARG A C 1
ATOM 638 O O . ARG A 1 82 ? -7.713 -6.530 -5.409 1.00 91.75 82 ARG A O 1
ATOM 645 N N . GLN A 1 83 ? -7.975 -8.254 -6.832 1.00 91.56 83 GLN A N 1
ATOM 646 C CA . GLN A 1 83 ? -9.416 -8.114 -6.883 1.00 91.56 83 GLN A CA 1
ATOM 647 C C . GLN A 1 83 ? -9.995 -8.354 -5.482 1.00 91.56 83 GLN A C 1
ATOM 649 O O . GLN A 1 83 ? -9.648 -9.328 -4.819 1.00 91.56 83 GLN A O 1
ATOM 654 N N . GLY A 1 84 ? -10.846 -7.434 -5.031 1.00 91.75 84 GLY A N 1
ATOM 655 C CA . GLY A 1 84 ? -11.480 -7.508 -3.716 1.00 91.75 84 GLY A CA 1
ATOM 656 C C . GLY A 1 84 ? -10.591 -7.114 -2.533 1.00 91.75 84 GLY A C 1
ATOM 657 O O . GLY A 1 84 ? -11.038 -7.221 -1.398 1.00 91.75 84 GLY A O 1
ATOM 658 N N . ALA A 1 85 ? -9.371 -6.602 -2.753 1.00 92.62 85 ALA A N 1
ATOM 659 C CA . ALA A 1 85 ? -8.488 -6.171 -1.659 1.00 92.62 85 ALA A CA 1
ATOM 660 C C . ALA A 1 85 ? -9.128 -5.126 -0.725 1.00 92.62 85 ALA A C 1
ATOM 662 O O . ALA A 1 85 ? -8.792 -5.060 0.452 1.00 92.62 85 ALA A O 1
ATOM 663 N N . LEU A 1 86 ? -10.053 -4.319 -1.252 1.00 90.00 86 LEU A N 1
ATOM 664 C CA . LEU A 1 86 ? -10.783 -3.299 -0.499 1.00 90.00 86 LEU A CA 1
ATOM 665 C C . LEU A 1 86 ? -12.197 -3.736 -0.098 1.00 90.00 86 LEU A C 1
ATOM 667 O O . LEU A 1 86 ? -12.889 -2.971 0.562 1.00 90.00 86 LEU A O 1
ATOM 671 N N . THR A 1 87 ? -12.643 -4.941 -0.469 1.00 92.06 87 THR A N 1
ATOM 672 C CA . THR A 1 87 ? -13.988 -5.435 -0.132 1.00 92.06 87 THR A CA 1
ATOM 673 C C . THR A 1 87 ? -14.288 -5.343 1.367 1.00 92.06 87 THR A C 1
ATOM 675 O O . THR A 1 87 ? -15.326 -4.766 1.693 1.00 92.06 87 THR A O 1
ATOM 678 N N . PRO A 1 88 ? -13.383 -5.758 2.281 1.00 89.56 88 PRO A N 1
ATOM 679 C CA . PRO A 1 88 ? -13.649 -5.648 3.713 1.00 89.56 88 PRO A CA 1
ATOM 680 C C . PRO A 1 88 ? -13.915 -4.210 4.166 1.00 89.56 88 PRO A C 1
ATOM 682 O O . PRO A 1 88 ? -14.743 -3.992 5.038 1.00 89.56 88 PRO A O 1
ATOM 685 N N . LEU A 1 89 ? -13.262 -3.214 3.552 1.00 86.88 89 LEU A N 1
ATOM 686 C CA . LEU A 1 89 ? -13.472 -1.804 3.887 1.00 86.88 89 LEU A CA 1
ATOM 687 C C . LEU A 1 89 ? -14.891 -1.342 3.525 1.00 86.88 89 LEU A C 1
ATOM 689 O O . LEU A 1 89 ? -15.510 -0.607 4.288 1.00 86.88 89 LEU A O 1
ATOM 693 N N . TYR A 1 90 ? -15.415 -1.779 2.376 1.00 88.38 90 TYR A N 1
ATOM 694 C CA . TYR A 1 90 ? -16.773 -1.435 1.942 1.00 88.38 90 TYR A CA 1
ATOM 695 C C . TYR A 1 90 ? -17.852 -2.147 2.765 1.00 88.38 90 TYR A C 1
ATOM 697 O O . TYR A 1 90 ? -18.920 -1.583 3.000 1.00 88.38 90 TYR A O 1
ATOM 705 N N . GLU A 1 91 ? -17.570 -3.358 3.241 1.00 93.19 91 GLU A N 1
ATOM 706 C CA . GLU A 1 91 ? -18.489 -4.147 4.071 1.00 93.19 91 GLU A CA 1
ATOM 707 C C . GLU A 1 91 ? -18.662 -3.585 5.492 1.00 93.19 91 GLU A C 1
ATOM 709 O O . GLU A 1 91 ? -19.628 -3.932 6.168 1.00 93.19 91 GLU A O 1
ATOM 714 N N . LEU A 1 92 ? -17.796 -2.661 5.930 1.00 88.94 92 LEU A N 1
ATOM 715 C CA . LEU A 1 92 ? -17.929 -1.978 7.224 1.00 88.94 92 LEU A CA 1
ATOM 716 C C . LEU A 1 92 ? -19.130 -1.020 7.291 1.00 88.94 92 LEU A C 1
ATOM 718 O O . LEU A 1 92 ? -19.494 -0.589 8.382 1.00 88.94 92 LEU A O 1
ATOM 722 N N . GLY A 1 93 ? -19.740 -0.657 6.153 1.00 85.50 93 GLY A N 1
ATOM 723 C CA . GLY A 1 93 ? -20.960 0.161 6.129 1.00 85.50 93 GLY A CA 1
ATOM 724 C C . GLY A 1 93 ? -20.793 1.566 6.723 1.00 85.50 93 GLY A C 1
ATOM 725 O O . GLY A 1 93 ? -21.746 2.133 7.256 1.00 85.50 93 GLY A O 1
ATOM 726 N N . LEU A 1 94 ? -19.583 2.127 6.662 1.00 79.69 94 LEU A N 1
ATOM 727 C CA . LEU A 1 94 ? -19.263 3.438 7.228 1.00 79.69 94 LEU A CA 1
ATOM 728 C C . LEU A 1 94 ? -19.862 4.548 6.348 1.00 79.69 94 LEU A C 1
ATOM 730 O O . LEU A 1 94 ? -19.254 4.948 5.357 1.00 79.69 94 LEU A O 1
ATOM 734 N N . SER A 1 95 ? -21.049 5.043 6.714 1.00 66.44 95 SER A N 1
ATOM 735 C CA . SER A 1 95 ? -21.659 6.265 6.157 1.00 66.44 95 SER A CA 1
ATOM 736 C C . SER A 1 95 ? -21.259 7.521 6.928 1.00 66.44 95 SER A C 1
ATOM 738 O O . SER A 1 95 ? -21.130 7.445 8.180 1.00 66.44 95 SER A O 1
#

Radius of gyration: 15.96 Å; chains: 1; bounding box: 39×34×38 Å

Sequence (95 aa):
MAARWREFLLINLLGDTGNAMLDRIASFLLRNSDVGMVFPEDTGCLGSTDNRTEAERLALKLDITKLPEEINFPVGTMFRARQGALTPLYELGLS

Secondary structure (DSSP, 8-state):
-HHHHHHHHHHHHT-BTTB-HHHHHHHHHHH-TT--EE----TT---SSTHHHHHHHHHHHTT-----S------TT--EE-TTTTHHHHHT---

Foldseek 3Di:
DVVVVVVVLCCCQQNDPVGRNVVVVVVVCVVCVVDFKDFDFDPPQPACDVNVVVVVVVCVLVVNPDDDRHDTDHDDPRMDGDDCSCVVVVVSVDD